Protein AF-A0A531LLI8-F1 (afdb_monomer_lite)

Structure (mmCIF, N/CA/C/O backbone):
data_AF-A0A531LLI8-F1
#
_entry.id   AF-A0A531LLI8-F1
#
loop_
_atom_site.group_PDB
_atom_site.id
_atom_site.type_symbol
_atom_site.label_atom_id
_atom_site.label_alt_id
_atom_site.label_comp_id
_atom_site.label_asym_id
_atom_site.label_entity_id
_atom_site.label_seq_id
_atom_site.pdbx_PDB_ins_code
_atom_site.Cartn_x
_atom_site.Cartn_y
_atom_site.Cartn_z
_atom_site.occupancy
_atom_site.B_iso_or_equiv
_atom_site.auth_seq_id
_atom_site.auth_comp_id
_atom_site.auth_asym_id
_atom_site.auth_atom_id
_atom_site.pdbx_PDB_model_num
ATOM 1 N N . GLU A 1 1 ? -24.698 -5.494 37.84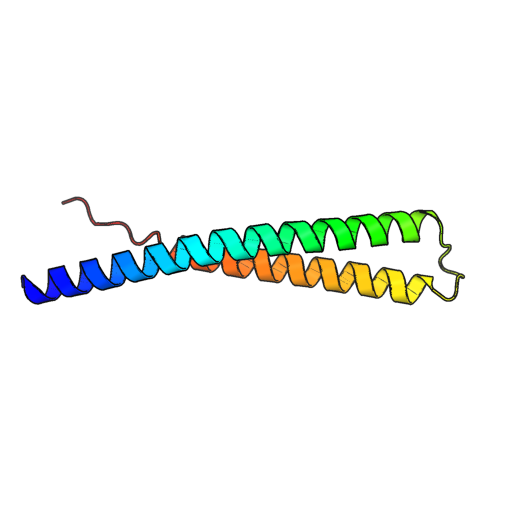4 1.00 69.38 1 GLU A N 1
ATOM 2 C CA . GLU A 1 1 ? -25.012 -5.427 36.398 1.00 69.38 1 GLU A CA 1
ATOM 3 C C . GLU A 1 1 ? -24.605 -4.113 35.739 1.00 69.38 1 GLU A C 1
ATOM 5 O O . GLU A 1 1 ? -23.878 -4.173 34.759 1.00 69.38 1 GLU A O 1
ATOM 10 N N . GLN A 1 2 ? -24.956 -2.942 36.285 1.00 80.25 2 GLN A N 1
ATOM 11 C CA . GLN A 1 2 ? -24.659 -1.643 35.652 1.00 80.25 2 GLN A CA 1
ATOM 12 C C . GLN A 1 2 ? -23.172 -1.402 35.319 1.00 80.25 2 GLN A C 1
ATOM 14 O O . GLN A 1 2 ? -22.847 -1.112 34.174 1.00 80.25 2 GLN A O 1
ATOM 19 N N . LYS A 1 3 ? -22.248 -1.666 36.255 1.00 80.12 3 LYS A N 1
ATOM 20 C CA . LYS A 1 3 ? -20.794 -1.586 35.991 1.00 80.12 3 LYS A CA 1
ATOM 21 C C . LYS A 1 3 ? -20.299 -2.530 34.884 1.00 80.12 3 LYS A C 1
ATOM 23 O O . LYS A 1 3 ? -19.305 -2.237 34.229 1.00 80.12 3 LYS A O 1
ATOM 28 N N . ALA A 1 4 ? -20.949 -3.681 34.694 1.00 79.50 4 ALA A N 1
ATOM 29 C CA . ALA A 1 4 ? -20.561 -4.639 33.658 1.00 79.50 4 ALA A CA 1
ATOM 30 C C . ALA A 1 4 ? -21.027 -4.169 32.272 1.00 79.50 4 ALA A C 1
ATOM 32 O O . ALA A 1 4 ? -20.267 -4.274 31.312 1.00 79.50 4 ALA A O 1
ATOM 33 N N . LEU A 1 5 ? -22.232 -3.595 32.192 1.00 81.25 5 LEU A N 1
ATOM 34 C CA . LEU A 1 5 ? -22.758 -2.957 30.983 1.00 81.25 5 LEU A CA 1
ATOM 35 C C . LEU A 1 5 ? -21.917 -1.738 30.581 1.00 81.25 5 LEU A C 1
ATOM 37 O O . LEU A 1 5 ? -21.500 -1.643 29.432 1.00 81.25 5 LEU A O 1
ATOM 41 N N . GLU A 1 6 ? -21.567 -0.869 31.532 1.00 83.88 6 GLU A N 1
ATOM 42 C CA . GLU A 1 6 ? -20.664 0.269 31.299 1.00 83.88 6 GLU A CA 1
ATOM 43 C C . GLU A 1 6 ? -19.290 -0.187 30.779 1.00 83.88 6 GLU A C 1
ATOM 45 O O . GLU A 1 6 ? -18.760 0.380 29.822 1.00 83.88 6 GLU A O 1
ATOM 50 N N . GLY A 1 7 ? -18.732 -1.259 31.354 1.00 84.44 7 GLY A N 1
ATOM 51 C CA . GLY A 1 7 ? -17.481 -1.857 30.883 1.00 84.44 7 GLY A CA 1
ATOM 52 C C . GLY A 1 7 ? -17.576 -2.422 29.461 1.00 84.44 7 GLY A C 1
ATOM 53 O O . GLY A 1 7 ? -16.653 -2.242 28.664 1.00 84.44 7 GLY A O 1
ATOM 54 N N . GLN A 1 8 ? -18.693 -3.069 29.110 1.00 79.00 8 GLN A N 1
ATOM 55 C CA . GLN A 1 8 ? -18.936 -3.566 27.751 1.00 79.00 8 GLN A CA 1
ATOM 56 C C . GLN A 1 8 ? -19.096 -2.423 26.743 1.00 79.00 8 GLN A C 1
ATOM 58 O O . GLN A 1 8 ? -18.501 -2.483 25.664 1.00 79.00 8 GLN A O 1
ATOM 63 N N . MET A 1 9 ? -19.819 -1.360 27.104 1.00 80.38 9 MET A N 1
ATOM 64 C CA . MET A 1 9 ? -19.967 -0.165 26.269 1.00 80.38 9 MET A CA 1
ATOM 65 C C . MET A 1 9 ? -18.623 0.526 26.021 1.00 80.38 9 MET A C 1
ATOM 67 O O . MET A 1 9 ? -18.291 0.828 24.873 1.00 80.38 9 MET A O 1
ATOM 71 N N . ALA A 1 10 ? -17.809 0.715 27.064 1.00 84.88 10 ALA A N 1
ATOM 72 C CA . ALA A 1 10 ? -16.479 1.313 26.937 1.00 84.88 10 ALA A CA 1
ATOM 73 C C . ALA A 1 10 ? -15.554 0.475 26.035 1.00 84.88 10 ALA A C 1
ATOM 75 O O . ALA A 1 10 ? -14.840 1.012 25.183 1.00 84.88 10 ALA A O 1
ATOM 76 N N . GLN A 1 11 ? -15.597 -0.854 26.171 1.00 81.56 11 GLN A N 1
ATOM 77 C CA . GLN A 1 11 ? -14.829 -1.761 25.319 1.00 81.56 11 GLN A CA 1
ATOM 78 C C . GLN A 1 11 ? -15.302 -1.723 23.856 1.00 81.56 11 GLN A C 1
ATOM 80 O O . GLN A 1 11 ? -14.469 -1.759 22.947 1.00 81.56 11 GLN A O 1
ATOM 85 N N . SER A 1 12 ? -16.613 -1.620 23.621 1.00 81.06 12 SER A N 1
ATOM 86 C CA . SER A 1 12 ? -17.197 -1.492 22.280 1.00 81.06 12 SER A CA 1
ATOM 87 C C . SER A 1 12 ? -16.766 -0.188 21.596 1.00 81.06 12 SER A C 1
ATOM 89 O O . SER A 1 12 ? -16.240 -0.220 20.483 1.00 81.06 12 SER A O 1
ATOM 91 N N . GLN A 1 13 ? -16.854 0.950 22.297 1.00 82.69 13 GLN A N 1
ATOM 92 C CA . GLN A 1 13 ? -16.400 2.251 21.785 1.00 82.69 13 GLN A CA 1
ATOM 93 C C . GLN A 1 13 ? -14.908 2.250 21.439 1.00 82.69 13 GLN A C 1
ATOM 95 O O . GLN A 1 13 ? -14.507 2.734 20.378 1.00 82.69 13 GLN A O 1
ATOM 100 N N . LYS A 1 14 ? -14.077 1.650 22.299 1.00 83.06 14 LYS A N 1
ATOM 101 C CA . LYS A 1 14 ? -12.645 1.489 22.025 1.00 83.06 14 LYS A CA 1
ATOM 102 C C . LYS A 1 14 ? -12.409 0.678 20.750 1.00 83.06 14 LYS A C 1
ATOM 104 O O . LYS A 1 14 ? -11.571 1.054 19.933 1.00 83.06 14 LYS A O 1
ATOM 109 N N . MET A 1 15 ? -13.152 -0.411 20.558 1.00 82.69 15 MET A N 1
ATOM 110 C CA . MET A 1 15 ? -13.029 -1.251 19.367 1.00 82.69 15 MET A CA 1
ATOM 111 C C . MET A 1 15 ? -13.491 -0.532 18.093 1.00 82.69 15 MET A C 1
ATOM 113 O O . MET A 1 15 ? -12.855 -0.661 17.048 1.00 82.69 15 MET A O 1
ATOM 117 N N . GLN A 1 16 ? -14.546 0.278 18.178 1.00 82.19 16 GLN A N 1
ATOM 118 C CA . GLN A 1 16 ? -15.005 1.113 17.070 1.00 82.19 16 GLN A CA 1
ATOM 119 C C . GLN A 1 16 ? -13.952 2.147 16.653 1.00 82.19 16 GLN A C 1
ATOM 121 O O . GLN A 1 16 ? -13.683 2.292 15.460 1.00 82.19 16 GLN A O 1
ATOM 126 N N . ALA A 1 17 ? -13.310 2.815 17.616 1.00 84.38 17 ALA A N 1
ATOM 127 C CA . ALA A 1 17 ? -12.238 3.770 17.338 1.00 84.38 17 ALA A CA 1
ATOM 128 C C . ALA A 1 17 ? -11.024 3.098 16.671 1.00 84.38 17 ALA A C 1
ATOM 130 O O . ALA A 1 17 ? -10.506 3.599 15.672 1.00 84.3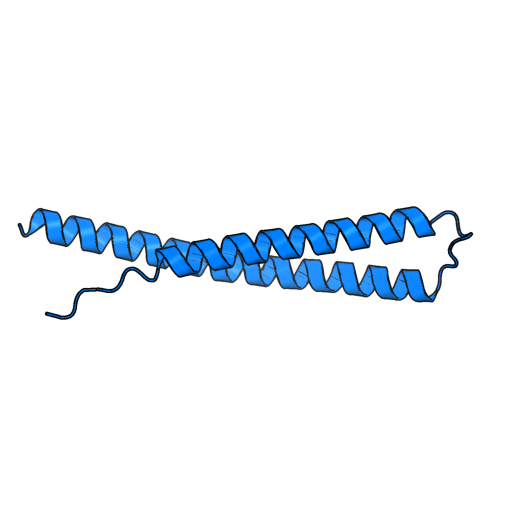8 17 ALA A O 1
ATOM 131 N N . VAL A 1 18 ? -10.611 1.921 17.162 1.00 83.94 18 VAL A N 1
ATOM 132 C CA . VAL A 1 18 ? -9.560 1.104 16.523 1.00 83.94 18 VAL A CA 1
ATOM 133 C C . VAL A 1 18 ? -9.962 0.725 15.096 1.00 83.94 18 VAL A C 1
ATOM 135 O O . VAL A 1 18 ? -9.140 0.809 14.183 1.00 83.94 18 VAL A O 1
ATOM 138 N N . GLY A 1 19 ? -11.230 0.367 14.887 1.00 84.50 19 GLY A N 1
ATOM 139 C CA . GLY A 1 19 ? -11.755 0.003 13.579 1.00 84.50 19 GLY A CA 1
ATOM 140 C C . GLY A 1 19 ? -11.688 1.141 12.560 1.00 84.50 19 GLY A C 1
ATOM 141 O O . GLY A 1 19 ? -11.222 0.944 11.434 1.00 84.50 19 GLY A O 1
ATOM 142 N N . GLN A 1 20 ? -12.093 2.345 12.973 1.00 84.81 20 GLN A N 1
ATOM 143 C CA . GLN A 1 20 ? -12.033 3.554 12.148 1.00 84.81 20 GLN A CA 1
ATOM 144 C C . GLN A 1 20 ? -10.592 3.950 11.806 1.00 84.81 20 GLN A C 1
ATOM 146 O O . GLN A 1 20 ? -10.295 4.198 10.637 1.00 84.81 20 GLN A O 1
ATOM 151 N N . LEU A 1 21 ? -9.685 3.942 12.790 1.00 85.38 21 LEU A N 1
ATOM 152 C CA . LEU A 1 21 ? -8.266 4.239 12.568 1.00 85.38 21 LEU A CA 1
ATOM 153 C C . LEU A 1 21 ? -7.622 3.235 11.606 1.00 85.38 21 LEU A C 1
ATOM 155 O O . LEU A 1 21 ? -6.960 3.632 10.649 1.00 85.38 21 LEU A O 1
ATOM 159 N N . ALA A 1 22 ? -7.867 1.936 11.804 1.00 86.25 22 ALA A N 1
ATOM 160 C CA . ALA A 1 22 ? -7.398 0.897 10.891 1.00 86.25 22 ALA A CA 1
ATOM 161 C C . ALA A 1 22 ? -7.972 1.073 9.474 1.00 86.25 22 ALA A C 1
ATOM 163 O O . ALA A 1 22 ? -7.276 0.809 8.496 1.00 86.25 22 ALA A O 1
ATOM 164 N N . GLY A 1 23 ? -9.216 1.550 9.363 1.00 88.81 23 GLY A N 1
ATOM 165 C CA . GLY A 1 23 ? -9.865 1.918 8.106 1.00 88.81 23 GLY A CA 1
ATOM 166 C C . GLY A 1 23 ? -9.100 2.982 7.322 1.00 88.81 23 GLY A C 1
ATOM 167 O O . GLY A 1 23 ? -8.767 2.759 6.157 1.00 88.81 23 GLY A O 1
ATOM 168 N N . GLY A 1 24 ? -8.801 4.108 7.976 1.00 89.62 24 GLY A N 1
ATOM 169 C CA . GLY A 1 24 ? -8.064 5.223 7.375 1.00 89.62 24 GLY A CA 1
ATOM 170 C C . GLY A 1 24 ? -6.642 4.833 6.975 1.00 89.62 24 GLY A C 1
ATOM 171 O O . GLY A 1 24 ? -6.266 4.983 5.816 1.00 89.62 24 GLY A O 1
ATOM 172 N N . ILE A 1 25 ? -5.894 4.210 7.892 1.00 90.25 25 ILE A N 1
ATOM 173 C CA . ILE A 1 25 ? -4.517 3.766 7.624 1.00 90.25 25 ILE A CA 1
ATOM 174 C C . ILE A 1 25 ? -4.487 2.812 6.428 1.00 90.25 25 ILE A C 1
ATOM 176 O O . ILE A 1 25 ? -3.688 2.967 5.509 1.00 90.25 25 ILE A O 1
ATOM 180 N N . ALA A 1 26 ? -5.373 1.820 6.403 1.00 91.50 26 ALA A N 1
ATOM 181 C CA . ALA A 1 26 ? -5.376 0.843 5.329 1.00 91.50 26 ALA A CA 1
ATOM 182 C C . ALA A 1 26 ? -5.801 1.425 3.974 1.00 91.50 26 ALA A C 1
ATOM 184 O O . ALA A 1 26 ? -5.344 0.942 2.936 1.00 91.50 26 ALA A O 1
ATOM 185 N N . HIS A 1 27 ? -6.663 2.442 3.956 1.00 90.81 27 HIS A N 1
ATOM 186 C CA . HIS A 1 27 ? -6.957 3.192 2.738 1.00 90.81 27 HIS A CA 1
ATOM 187 C C . HIS A 1 27 ? -5.692 3.873 2.198 1.00 90.81 27 HIS A C 1
ATOM 189 O O . HIS A 1 27 ? -5.335 3.662 1.039 1.00 90.81 27 HIS A O 1
ATOM 195 N N . ASP A 1 28 ? -4.957 4.588 3.047 1.00 94.31 28 ASP A N 1
ATOM 196 C CA . ASP A 1 28 ? -3.747 5.307 2.634 1.00 94.31 28 ASP A CA 1
ATOM 197 C C . ASP A 1 28 ? -2.643 4.353 2.159 1.00 94.31 28 ASP A C 1
ATOM 199 O O . ASP A 1 28 ? -2.004 4.587 1.130 1.00 94.31 28 ASP A O 1
ATOM 203 N N . PHE A 1 29 ? -2.482 3.209 2.831 1.00 95.44 29 PHE A N 1
ATOM 204 C CA . PHE A 1 29 ? -1.594 2.143 2.367 1.00 95.44 29 PHE A CA 1
ATOM 205 C C . PHE A 1 29 ? -2.000 1.607 0.991 1.00 95.44 29 PHE A C 1
ATOM 207 O O . PHE A 1 29 ? -1.139 1.421 0.132 1.00 95.44 29 PHE A O 1
ATOM 214 N N . ASN A 1 30 ? -3.294 1.365 0.755 1.00 94.25 30 ASN A N 1
ATOM 215 C CA . ASN A 1 30 ? -3.760 0.920 -0.559 1.00 94.25 30 ASN A CA 1
ATOM 216 C C . ASN A 1 30 ? -3.488 1.968 -1.643 1.00 94.25 30 ASN A C 1
ATOM 218 O O . ASN A 1 30 ? -3.131 1.579 -2.753 1.00 94.25 30 ASN A O 1
ATOM 222 N N . ASN A 1 31 ? -3.584 3.265 -1.339 1.00 95.62 31 ASN A N 1
ATOM 223 C CA . ASN A 1 31 ? -3.275 4.323 -2.304 1.00 95.62 31 ASN A CA 1
ATOM 224 C C . ASN A 1 31 ? -1.808 4.276 -2.744 1.00 95.62 31 ASN A C 1
ATOM 226 O O . ASN A 1 31 ? -1.519 4.252 -3.942 1.00 95.62 31 ASN A O 1
ATOM 230 N N . VAL A 1 32 ? -0.883 4.176 -1.788 1.00 97.56 32 VAL A N 1
ATOM 231 C CA . VAL A 1 32 ? 0.555 4.074 -2.084 1.00 97.56 32 VAL A CA 1
ATOM 232 C C . VAL A 1 32 ? 0.872 2.779 -2.834 1.00 97.56 32 VAL A C 1
ATOM 234 O O . VAL A 1 32 ? 1.574 2.801 -3.844 1.00 97.56 32 VAL A O 1
ATOM 237 N N . LEU A 1 33 ? 0.319 1.646 -2.394 1.00 97.88 33 LEU A N 1
ATOM 238 C CA . LEU A 1 33 ? 0.536 0.355 -3.052 1.00 97.88 33 LEU A CA 1
ATOM 239 C C . LEU A 1 33 ? -0.017 0.337 -4.478 1.00 97.88 33 LEU A C 1
ATOM 241 O O . LEU A 1 33 ? 0.626 -0.215 -5.367 1.00 97.88 33 LEU A O 1
ATOM 245 N N . THR A 1 34 ? -1.161 0.977 -4.716 1.00 97.44 34 THR A N 1
ATOM 246 C CA . THR A 1 34 ? -1.740 1.112 -6.059 1.00 97.44 34 THR A CA 1
ATOM 247 C C . THR A 1 34 ? -0.805 1.902 -6.971 1.00 97.44 34 THR A C 1
ATOM 249 O O . THR A 1 34 ? -0.535 1.459 -8.085 1.00 97.44 34 THR A O 1
ATOM 252 N N . ALA A 1 35 ? -0.236 3.014 -6.493 1.00 98.44 35 ALA A N 1
ATOM 253 C CA . ALA A 1 35 ? 0.747 3.786 -7.253 1.00 98.44 35 ALA A CA 1
ATOM 254 C C . ALA A 1 35 ? 2.011 2.969 -7.582 1.00 98.44 35 ALA A C 1
ATOM 256 O O . ALA A 1 35 ? 2.471 2.988 -8.723 1.00 98.44 35 ALA A O 1
ATOM 257 N N . ILE A 1 36 ? 2.535 2.200 -6.620 1.00 98.56 36 ILE A N 1
ATOM 258 C CA . ILE A 1 36 ? 3.703 1.323 -6.825 1.00 98.56 36 ILE A CA 1
ATOM 259 C C . ILE A 1 36 ? 3.405 0.236 -7.865 1.00 98.56 36 ILE A C 1
ATOM 261 O O . ILE A 1 36 ? 4.234 -0.024 -8.740 1.00 98.56 36 ILE A O 1
ATOM 265 N N . ILE A 1 37 ? 2.230 -0.395 -7.789 1.00 98.50 37 ILE A N 1
ATOM 266 C CA . ILE A 1 37 ? 1.812 -1.429 -8.743 1.00 98.50 37 ILE A CA 1
ATOM 267 C C . ILE A 1 37 ? 1.689 -0.827 -10.145 1.00 98.50 37 ILE A C 1
ATOM 269 O O . ILE A 1 37 ? 2.290 -1.366 -11.069 1.00 98.50 37 ILE A O 1
ATOM 273 N N . MET A 1 38 ? 1.01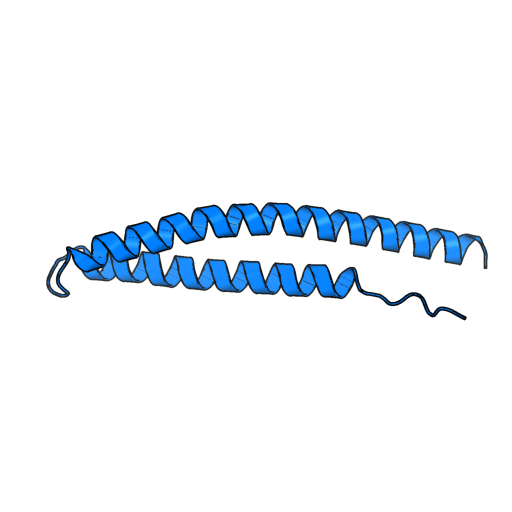3 0.318 -10.294 1.00 98.25 38 MET A N 1
ATOM 274 C CA . MET A 1 38 ? 0.870 0.997 -11.589 1.00 98.25 38 MET A CA 1
ATOM 275 C C . MET A 1 38 ? 2.221 1.403 -12.188 1.00 98.25 38 MET A C 1
ATOM 277 O O . MET A 1 38 ? 2.452 1.199 -13.377 1.00 98.25 38 MET A O 1
ATOM 281 N N . ALA A 1 39 ? 3.132 1.943 -11.375 1.00 98.31 39 ALA A N 1
ATOM 282 C CA . ALA A 1 39 ? 4.477 2.285 -11.828 1.00 98.31 39 ALA A CA 1
ATOM 283 C C . ALA A 1 39 ? 5.253 1.038 -12.279 1.00 98.31 39 ALA A C 1
ATOM 285 O O . ALA A 1 39 ? 5.903 1.058 -13.322 1.00 98.31 39 ALA A O 1
ATOM 286 N N . SER A 1 40 ? 5.142 -0.064 -11.533 1.00 98.31 40 SER A N 1
ATOM 287 C CA . SER A 1 40 ? 5.772 -1.336 -11.901 1.00 98.31 40 SER A CA 1
ATOM 288 C C . SER A 1 40 ? 5.182 -1.901 -13.196 1.00 98.31 40 SER A C 1
ATOM 290 O O . SER A 1 40 ? 5.928 -2.365 -14.051 1.00 98.31 40 SER A O 1
ATOM 292 N N . ASP A 1 41 ? 3.862 -1.818 -13.379 1.00 97.94 41 ASP A N 1
ATOM 293 C CA . ASP A 1 41 ? 3.186 -2.237 -14.610 1.00 97.94 41 ASP A CA 1
ATOM 294 C C . ASP A 1 41 ? 3.654 -1.424 -15.821 1.00 97.94 41 ASP A C 1
ATOM 296 O O . ASP A 1 41 ? 4.005 -2.008 -16.844 1.00 97.94 41 ASP A O 1
ATOM 300 N N . LEU A 1 42 ? 3.755 -0.098 -15.691 1.00 97.94 42 LEU A N 1
ATOM 301 C CA . LEU A 1 42 ? 4.268 0.777 -16.751 1.00 97.94 42 LEU A CA 1
ATOM 302 C C . LEU A 1 42 ? 5.742 0.496 -17.085 1.00 97.94 42 LEU A C 1
ATOM 304 O O . LEU A 1 42 ? 6.166 0.578 -18.239 1.00 97.94 42 LEU A O 1
ATOM 308 N N . LEU A 1 43 ? 6.556 0.159 -16.085 1.00 97.88 43 LEU A N 1
ATOM 309 C CA . LEU A 1 43 ? 7.935 -0.250 -16.333 1.00 97.88 43 LEU A CA 1
ATOM 310 C C . LEU A 1 43 ? 7.979 -1.581 -17.092 1.00 97.88 43 LEU A C 1
ATOM 312 O O . LEU A 1 43 ? 8.727 -1.689 -18.063 1.00 97.88 43 LEU A O 1
ATOM 316 N N . LEU A 1 44 ? 7.140 -2.553 -16.724 1.00 97.25 44 LEU A N 1
ATOM 317 C CA . LEU A 1 44 ? 7.054 -3.852 -17.403 1.00 97.25 44 LEU A CA 1
ATOM 318 C C . LEU A 1 44 ? 6.516 -3.755 -18.836 1.00 97.25 44 LEU A C 1
ATOM 320 O O . LEU A 1 44 ? 6.860 -4.605 -19.650 1.00 97.25 44 LEU A O 1
ATOM 324 N N . THR A 1 45 ? 5.726 -2.733 -19.189 1.00 96.31 45 THR A N 1
ATOM 325 C CA . THR A 1 45 ? 5.333 -2.522 -20.596 1.00 96.31 45 THR A CA 1
ATOM 326 C C . THR A 1 45 ? 6.502 -2.088 -21.480 1.00 96.31 45 THR A C 1
ATOM 328 O O . THR A 1 45 ? 6.463 -2.308 -22.687 1.00 96.31 45 THR A O 1
ATOM 331 N N . ASN A 1 46 ? 7.538 -1.484 -20.890 1.00 94.12 46 ASN A N 1
ATOM 332 C CA . ASN A 1 46 ? 8.693 -0.945 -21.612 1.00 94.12 46 ASN A CA 1
ATOM 333 C C . ASN A 1 46 ? 9.954 -1.818 -21.504 1.00 94.12 46 ASN A C 1
ATOM 335 O O . ASN A 1 46 ? 10.903 -1.582 -22.247 1.00 94.12 46 ASN A O 1
ATOM 339 N N . HIS A 1 47 ? 9.967 -2.811 -20.609 1.00 95.56 47 HIS A N 1
ATOM 340 C CA . HIS A 1 47 ? 11.097 -3.717 -20.405 1.00 95.56 47 HIS A CA 1
ATOM 341 C C . HIS A 1 47 ? 10.771 -5.129 -20.890 1.00 95.56 47 HIS A C 1
ATOM 343 O O . HIS A 1 47 ? 9.735 -5.707 -20.558 1.00 95.56 47 HIS A O 1
ATOM 349 N N . ARG A 1 48 ? 11.684 -5.713 -21.660 1.00 94.75 48 ARG A N 1
ATOM 350 C CA . ARG A 1 48 ? 11.611 -7.104 -22.108 1.00 94.75 48 ARG A CA 1
ATOM 351 C C . ARG A 1 48 ? 12.091 -8.039 -20.996 1.00 94.75 48 ARG A C 1
ATOM 353 O O . ARG A 1 48 ? 12.940 -7.645 -20.203 1.00 94.75 48 ARG A O 1
ATOM 360 N N . PRO A 1 49 ? 1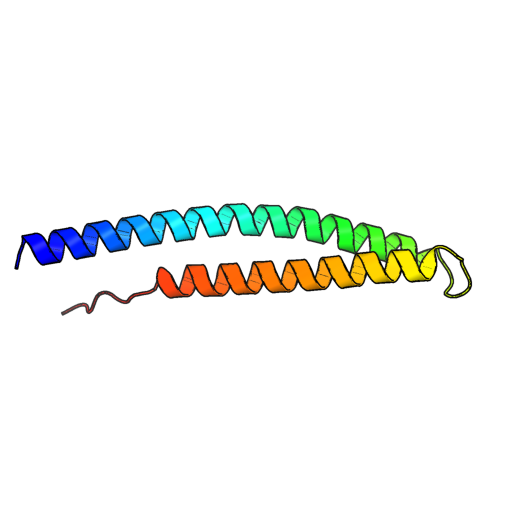1.672 -9.316 -20.990 1.00 94.19 49 PRO A N 1
ATOM 361 C CA . PRO A 1 49 ? 12.187 -10.307 -20.039 1.00 94.19 49 PRO A CA 1
ATOM 362 C C . PRO A 1 49 ? 13.713 -10.499 -20.059 1.00 94.19 49 PRO A C 1
ATOM 364 O O . PRO A 1 49 ? 14.277 -10.999 -19.094 1.00 94.19 49 PRO A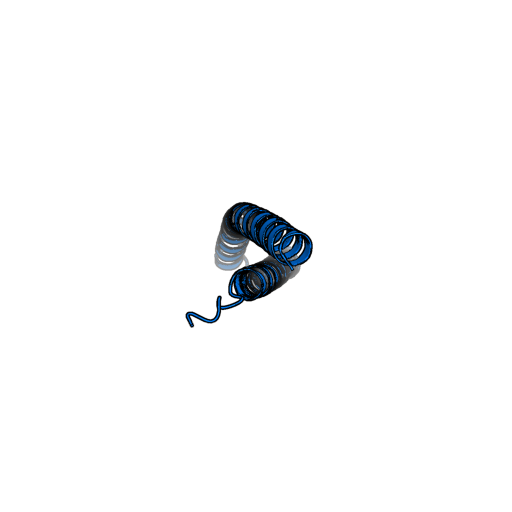 O 1
ATOM 367 N N . SER A 1 50 ? 14.376 -10.129 -21.159 1.00 95.94 50 SER A N 1
ATOM 368 C CA . SER A 1 50 ? 15.835 -10.149 -21.301 1.00 95.94 50 SER A CA 1
ATOM 369 C C . SER A 1 50 ? 16.543 -8.979 -20.617 1.00 95.94 50 SER A C 1
ATOM 371 O O . SER A 1 50 ? 17.766 -9.005 -20.499 1.00 95.94 50 SER A O 1
ATOM 373 N N . ASP A 1 51 ? 15.811 -7.934 -20.229 1.00 97.19 51 ASP A N 1
ATOM 374 C CA . ASP A 1 51 ? 16.411 -6.729 -19.674 1.00 97.19 51 ASP A CA 1
ATOM 375 C C . ASP A 1 51 ? 16.871 -6.989 -18.233 1.00 97.19 51 ASP A C 1
ATOM 377 O O . ASP A 1 51 ? 16.113 -7.570 -17.449 1.00 97.19 51 ASP A O 1
ATOM 381 N N . PRO A 1 52 ? 18.073 -6.528 -17.834 1.00 96.88 52 PRO A N 1
ATOM 382 C CA . PRO A 1 52 ? 18.613 -6.799 -16.500 1.00 96.88 52 PRO A CA 1
ATOM 383 C C . PRO A 1 52 ? 17.711 -6.344 -15.345 1.00 96.88 52 PRO A C 1
ATOM 385 O O . PRO A 1 52 ? 17.726 -6.959 -14.285 1.00 96.88 52 PRO A O 1
ATOM 388 N N . SER A 1 53 ? 16.914 -5.290 -15.544 1.00 96.75 53 SER A N 1
ATOM 389 C CA . SER A 1 53 ? 15.994 -4.740 -14.541 1.00 96.75 53 SER A CA 1
ATOM 390 C C . SER A 1 53 ? 14.647 -5.467 -14.465 1.00 96.75 53 SER A C 1
ATOM 392 O O . SER A 1 53 ? 13.915 -5.288 -13.491 1.00 96.75 53 SER A O 1
ATOM 394 N N . PHE A 1 54 ? 14.286 -6.287 -15.459 1.00 98.00 54 PHE A N 1
ATOM 395 C CA . PHE A 1 54 ? 12.971 -6.933 -15.522 1.00 98.00 54 PHE A CA 1
ATOM 396 C C . PHE A 1 54 ? 12.662 -7.811 -14.293 1.00 98.00 54 PHE A C 1
ATOM 398 O O . PHE A 1 54 ? 11.568 -7.668 -13.734 1.00 98.00 54 PHE A O 1
ATOM 405 N N . PRO A 1 55 ? 13.582 -8.678 -13.811 1.00 97.94 55 PRO A N 1
ATOM 406 C CA . PRO A 1 55 ? 13.331 -9.496 -12.624 1.00 97.94 55 PRO A CA 1
ATOM 407 C C . PRO A 1 55 ? 13.069 -8.658 -11.368 1.00 97.94 55 PRO A C 1
ATOM 409 O O . PRO A 1 55 ? 12.187 -8.992 -10.575 1.00 97.94 55 PRO A O 1
ATOM 412 N N . ASP A 1 56 ? 13.782 -7.542 -11.212 1.00 98.25 56 ASP A N 1
ATOM 413 C CA . ASP A 1 56 ? 13.626 -6.649 -10.065 1.00 98.25 56 ASP A CA 1
ATOM 414 C C . ASP A 1 56 ? 12.279 -5.924 -10.097 1.00 98.25 56 ASP A C 1
ATOM 416 O O . ASP A 1 56 ? 11.569 -5.889 -9.089 1.00 98.25 56 ASP A O 1
ATOM 420 N N . ILE A 1 57 ? 11.865 -5.419 -11.265 1.00 98.25 57 ILE A N 1
ATOM 421 C CA . ILE A 1 57 ? 10.550 -4.782 -11.435 1.00 98.25 57 ILE A CA 1
ATOM 422 C C . ILE A 1 57 ? 9.428 -5.788 -11.131 1.00 98.25 57 ILE A C 1
ATOM 424 O O . ILE A 1 57 ? 8.461 -5.464 -10.432 1.00 98.25 57 ILE A O 1
ATOM 428 N N . MET A 1 58 ? 9.564 -7.033 -11.598 1.00 98.12 58 MET A N 1
ATOM 429 C CA . MET A 1 58 ? 8.596 -8.092 -11.313 1.00 98.12 58 MET A CA 1
ATOM 430 C C . MET A 1 58 ? 8.526 -8.407 -9.811 1.00 98.12 58 MET A C 1
ATOM 432 O O . MET A 1 58 ? 7.430 -8.535 -9.259 1.00 98.12 58 MET A O 1
ATOM 436 N N . ASN A 1 59 ? 9.672 -8.470 -9.129 1.00 98.31 59 ASN A N 1
ATOM 437 C CA . ASN A 1 59 ? 9.738 -8.663 -7.681 1.00 98.31 59 ASN A CA 1
ATOM 438 C C . ASN A 1 59 ? 9.065 -7.516 -6.917 1.00 98.31 59 ASN A C 1
ATOM 440 O O . ASN A 1 59 ? 8.299 -7.775 -5.984 1.00 98.31 59 ASN A O 1
ATOM 444 N N . ILE A 1 60 ? 9.288 -6.260 -7.311 1.00 98.44 60 ILE A N 1
ATOM 445 C CA . ILE A 1 60 ? 8.625 -5.094 -6.704 1.00 98.44 60 ILE A CA 1
ATOM 446 C C . ILE A 1 60 ? 7.105 -5.227 -6.842 1.00 98.44 60 ILE A C 1
ATOM 448 O O . ILE A 1 60 ? 6.385 -5.152 -5.841 1.00 98.44 60 ILE A O 1
ATOM 452 N N . LYS A 1 61 ? 6.611 -5.520 -8.053 1.00 98.31 61 LYS A N 1
ATOM 453 C CA . LYS A 1 61 ? 5.178 -5.725 -8.311 1.00 98.31 61 LYS A CA 1
ATOM 454 C C . LYS A 1 61 ? 4.592 -6.844 -7.450 1.00 98.31 61 LYS A C 1
ATOM 456 O O . LYS A 1 61 ? 3.511 -6.684 -6.877 1.00 98.31 61 LYS A O 1
ATOM 461 N N . GLN A 1 62 ? 5.268 -7.987 -7.353 1.00 98.38 62 GLN A N 1
ATOM 462 C CA . GLN A 1 62 ? 4.796 -9.124 -6.559 1.00 98.38 62 GLN A CA 1
ATOM 463 C C . GLN A 1 62 ? 4.728 -8.788 -5.063 1.00 98.38 62 GLN A C 1
ATOM 465 O O . GLN A 1 62 ? 3.721 -9.078 -4.410 1.00 98.38 62 GLN A O 1
ATOM 470 N N . ASN A 1 63 ? 5.752 -8.120 -4.527 1.00 98.50 63 ASN A N 1
ATOM 471 C CA . ASN A 1 63 ? 5.774 -7.695 -3.128 1.00 98.50 63 ASN A CA 1
ATOM 472 C C . ASN A 1 63 ? 4.683 -6.659 -2.825 1.00 98.50 63 ASN A C 1
ATOM 474 O O . ASN A 1 63 ? 3.980 -6.794 -1.821 1.00 98.50 63 ASN A O 1
ATOM 478 N N . ALA A 1 64 ? 4.467 -5.685 -3.714 1.00 98.25 64 ALA A N 1
ATOM 479 C CA . ALA A 1 64 ? 3.398 -4.699 -3.566 1.00 98.25 64 ALA A CA 1
ATOM 480 C C . ALA A 1 64 ? 2.004 -5.355 -3.568 1.00 98.25 64 ALA A C 1
ATOM 482 O O . ALA A 1 64 ? 1.165 -5.050 -2.718 1.00 98.25 64 ALA A O 1
ATOM 483 N N . ASN A 1 65 ? 1.770 -6.333 -4.450 1.00 97.81 65 ASN A N 1
ATOM 484 C CA . ASN A 1 65 ? 0.521 -7.102 -4.469 1.00 97.81 65 ASN A CA 1
ATOM 485 C C . ASN A 1 65 ? 0.303 -7.912 -3.183 1.00 97.81 65 ASN A C 1
ATOM 487 O O . ASN A 1 65 ? -0.808 -7.939 -2.640 1.00 97.81 65 ASN A O 1
ATOM 491 N N . ARG A 1 66 ? 1.362 -8.543 -2.661 1.00 98.00 66 ARG A N 1
ATOM 492 C CA . ARG A 1 66 ? 1.312 -9.263 -1.383 1.00 98.00 66 ARG A CA 1
ATOM 493 C C . ARG A 1 66 ? 0.981 -8.319 -0.228 1.00 98.00 66 ARG A C 1
ATOM 495 O O . ARG A 1 66 ? 0.101 -8.636 0.571 1.00 98.00 66 ARG A O 1
ATOM 502 N N . ALA A 1 67 ? 1.624 -7.155 -0.165 1.00 97.38 67 ALA A N 1
ATOM 503 C CA . ALA A 1 67 ? 1.338 -6.136 0.842 1.00 97.38 67 ALA A CA 1
ATOM 504 C C . ALA A 1 67 ? -0.121 -5.658 0.765 1.00 97.38 67 ALA A C 1
ATOM 506 O O . ALA A 1 67 ? -0.808 -5.621 1.786 1.00 97.38 67 ALA A O 1
ATOM 507 N N . ALA A 1 68 ? -0.643 -5.406 -0.439 1.00 95.44 68 ALA A N 1
ATOM 508 C CA . ALA A 1 68 ? -2.036 -4.999 -0.628 1.00 95.44 68 ALA A CA 1
ATOM 509 C C . ALA A 1 68 ? -3.017 -6.076 -0.133 1.00 95.44 68 ALA A C 1
ATOM 511 O O . ALA A 1 68 ? -4.040 -5.769 0.481 1.00 95.44 68 ALA A O 1
ATOM 512 N N . SER A 1 69 ? -2.689 -7.355 -0.339 1.00 94.12 69 SER A N 1
ATOM 513 C CA . SER A 1 69 ? -3.472 -8.466 0.210 1.00 94.12 69 SER A CA 1
ATOM 514 C C . SER A 1 69 ? -3.473 -8.485 1.742 1.00 94.12 69 SER A C 1
ATOM 516 O O . SER A 1 69 ? -4.529 -8.681 2.343 1.00 94.12 69 SER A O 1
ATOM 518 N N . LEU A 1 70 ? -2.324 -8.258 2.384 1.00 94.56 70 LEU A N 1
ATOM 519 C CA . LEU A 1 70 ? -2.220 -8.218 3.848 1.00 94.56 70 LEU A CA 1
ATOM 520 C C . LEU A 1 70 ? -3.029 -7.058 4.445 1.00 94.56 70 LEU A C 1
ATOM 522 O O . LEU A 1 70 ? -3.764 -7.251 5.413 1.00 94.56 70 LEU A O 1
ATOM 526 N N . VAL A 1 71 ? -2.975 -5.878 3.823 1.00 91.88 71 VAL A N 1
ATOM 527 C CA . VAL A 1 71 ? -3.767 -4.707 4.235 1.00 91.88 71 VAL A CA 1
ATOM 528 C C . VAL A 1 71 ? -5.270 -4.994 4.134 1.00 91.88 71 VAL A C 1
ATOM 530 O O . VAL A 1 71 ? -6.027 -4.682 5.055 1.00 91.88 71 VAL A O 1
ATOM 533 N N . ARG A 1 72 ? -5.721 -5.657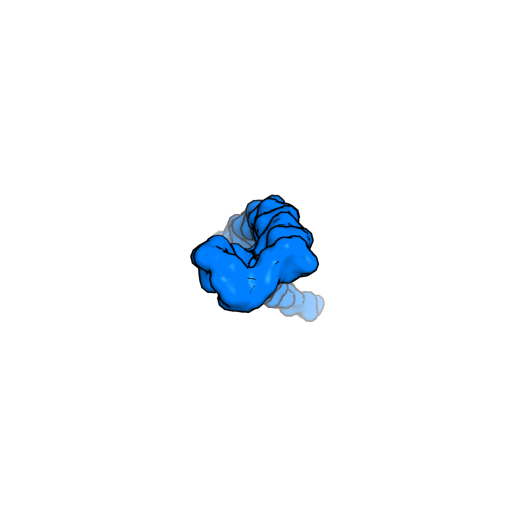 3.059 1.00 88.00 72 ARG A N 1
ATOM 534 C CA . ARG A 1 72 ? -7.126 -6.086 2.921 1.00 88.00 72 ARG A CA 1
ATOM 535 C C . ARG A 1 72 ? -7.549 -7.082 4.003 1.00 88.00 72 ARG A C 1
ATOM 537 O O . ARG A 1 72 ? -8.667 -6.982 4.505 1.00 88.00 72 ARG A O 1
ATOM 544 N N . GLN A 1 73 ? -6.679 -8.019 4.381 1.00 88.50 73 GLN A N 1
ATOM 545 C CA . GLN A 1 73 ? -6.958 -8.971 5.463 1.00 88.50 73 GLN A CA 1
ATOM 546 C C . GLN A 1 73 ? -7.073 -8.268 6.823 1.00 88.50 73 GLN A C 1
ATOM 548 O O . GLN A 1 73 ? -8.009 -8.549 7.573 1.00 88.50 73 GLN A O 1
ATOM 553 N N . LEU A 1 74 ? -6.190 -7.307 7.110 1.00 84.56 74 LEU A N 1
ATOM 554 C CA . LEU A 1 74 ? -6.245 -6.496 8.330 1.00 84.56 74 LEU A CA 1
ATOM 555 C C . LEU A 1 74 ? -7.545 -5.679 8.414 1.00 84.56 74 LEU A C 1
ATOM 557 O O . LEU A 1 74 ? -8.201 -5.659 9.454 1.00 84.56 74 LEU A O 1
ATOM 561 N N . LEU A 1 75 ? -7.963 -5.064 7.303 1.00 83.50 75 LEU A N 1
ATOM 562 C CA . LEU A 1 75 ? -9.247 -4.363 7.198 1.00 83.50 75 LEU A CA 1
ATOM 563 C C . LEU A 1 75 ? -10.442 -5.282 7.452 1.00 83.50 75 LEU A C 1
ATOM 565 O O . LEU A 1 75 ? -11.361 -4.920 8.187 1.00 83.50 75 LEU A O 1
ATOM 569 N N . ALA A 1 76 ? -10.441 -6.465 6.838 1.00 83.12 76 ALA A N 1
ATOM 570 C CA . ALA A 1 76 ? -11.507 -7.443 7.017 1.00 83.12 76 ALA A CA 1
ATOM 571 C C . ALA A 1 76 ? -11.602 -7.912 8.477 1.00 83.12 76 ALA A C 1
ATOM 573 O O . ALA A 1 76 ? -12.705 -8.082 8.994 1.00 83.12 76 ALA A O 1
ATOM 574 N N . PHE A 1 77 ? -10.462 -8.079 9.153 1.00 77.25 77 PHE A N 1
ATOM 575 C CA . PHE A 1 77 ? -10.411 -8.406 10.576 1.00 77.25 77 PHE A CA 1
ATOM 576 C C . PHE A 1 77 ? -10.962 -7.269 11.447 1.00 77.25 77 PHE A C 1
ATOM 578 O O . PHE A 1 77 ? -11.853 -7.497 12.265 1.00 77.25 77 PHE A O 1
ATOM 585 N N . SER A 1 78 ? -10.497 -6.041 11.208 1.00 74.50 78 SER A N 1
ATOM 586 C CA . SER A 1 78 ? -10.951 -4.829 11.898 1.00 74.50 78 SER A CA 1
ATOM 587 C C . SER A 1 78 ? -12.478 -4.661 11.827 1.00 74.50 78 SER A C 1
ATOM 589 O O . SER A 1 78 ? -13.139 -4.527 12.857 1.00 74.50 78 SER A O 1
ATOM 591 N N . ARG A 1 79 ? -13.070 -4.801 10.631 1.00 70.31 79 ARG A N 1
ATOM 592 C CA . ARG A 1 79 ? -14.528 -4.690 10.422 1.00 70.31 79 ARG A CA 1
ATOM 593 C C . ARG A 1 79 ? -15.331 -5.772 11.150 1.00 70.31 79 ARG A C 1
ATOM 595 O O . ARG A 1 79 ? -16.405 -5.485 11.670 1.00 70.31 79 ARG A O 1
ATOM 602 N N . LYS A 1 80 ? -14.825 -7.012 11.208 1.00 62.81 80 LYS A N 1
ATOM 603 C CA . LYS A 1 80 ? -15.483 -8.117 11.934 1.00 62.81 80 LYS A CA 1
ATOM 604 C C . LYS A 1 80 ? -15.499 -7.897 13.447 1.00 62.81 80 LYS A C 1
ATOM 606 O O . LYS A 1 80 ? -16.428 -8.347 14.104 1.00 62.81 80 LYS A O 1
ATOM 611 N N . GLN A 1 81 ? -14.500 -7.207 13.999 1.00 57.31 81 GLN A N 1
ATOM 612 C CA . GLN A 1 81 ? -14.467 -6.858 15.422 1.00 57.31 81 GLN A CA 1
ATOM 613 C C . GLN A 1 81 ? -15.441 -5.730 15.784 1.00 57.31 81 GLN A C 1
ATOM 615 O O . GLN A 1 81 ? -15.944 -5.708 16.904 1.00 57.31 81 GLN A O 1
ATOM 620 N N . THR A 1 82 ? -15.731 -4.822 14.847 1.00 55.97 82 THR A N 1
ATOM 621 C CA . THR A 1 82 ? -16.739 -3.766 15.037 1.00 55.97 82 THR A CA 1
ATOM 622 C C . THR A 1 82 ? -18.171 -4.304 14.943 1.00 55.97 82 THR A C 1
ATOM 624 O O . THR A 1 82 ? -19.063 -3.805 15.618 1.00 55.97 82 THR A O 1
ATOM 627 N N . LEU A 1 83 ? -18.393 -5.357 14.152 1.00 53.59 83 LEU A N 1
ATOM 628 C CA . LEU A 1 83 ? -19.671 -6.066 14.025 1.00 53.59 83 LEU A CA 1
ATOM 629 C C . LEU A 1 83 ? -19.835 -7.129 15.129 1.00 53.59 83 LEU A C 1
ATOM 631 O O . LEU A 1 83 ? -19.934 -8.322 14.849 1.00 53.59 83 LEU A O 1
ATOM 635 N N . ARG A 1 84 ? -19.879 -6.718 16.399 1.00 51.25 84 ARG A N 1
ATOM 636 C CA . ARG A 1 84 ? -20.600 -7.508 17.410 1.00 51.25 84 ARG A CA 1
ATOM 637 C C . ARG A 1 84 ? -22.050 -7.021 17.395 1.00 51.25 84 ARG A C 1
ATOM 639 O O . ARG A 1 84 ? -22.261 -5.872 17.770 1.00 51.25 84 ARG A O 1
ATOM 646 N N . PRO A 1 85 ? -23.026 -7.827 16.936 1.00 51.69 85 PRO A N 1
ATOM 647 C CA . PRO A 1 85 ? -24.422 -7.422 16.982 1.00 51.69 85 PRO A CA 1
ATOM 648 C C . PRO A 1 85 ? -24.799 -7.176 18.443 1.00 51.69 85 PRO A C 1
ATOM 650 O O . PRO A 1 85 ? -24.604 -8.062 19.279 1.00 51.69 85 PRO A O 1
ATOM 653 N N . GLU A 1 86 ? -25.320 -5.992 18.759 1.00 52.72 86 GLU A N 1
ATOM 654 C CA . GLU A 1 86 ? -26.167 -5.867 19.939 1.00 52.72 86 GLU A CA 1
ATOM 655 C C . GLU A 1 86 ? -27.385 -6.754 19.697 1.00 52.72 86 GLU A C 1
ATOM 657 O O . GLU A 1 86 ? -28.041 -6.664 18.655 1.00 52.72 86 GLU A O 1
ATOM 662 N N . VAL A 1 87 ? -27.645 -7.667 20.631 1.00 52.06 87 VAL A N 1
ATOM 663 C CA . VAL A 1 87 ? -28.904 -8.402 20.652 1.00 52.06 87 VAL A CA 1
ATOM 664 C C . VAL A 1 87 ? -29.975 -7.353 20.932 1.00 52.06 87 VAL A C 1
ATOM 666 O O . VAL A 1 87 ? -30.080 -6.857 22.051 1.00 52.06 87 VAL A O 1
ATOM 669 N N . LEU A 1 88 ? -30.699 -6.943 19.890 1.00 53.94 88 LEU A N 1
ATOM 670 C CA . LEU A 1 88 ? -31.927 -6.177 20.047 1.00 53.94 88 LEU A CA 1
ATOM 671 C C . LEU A 1 88 ? -32.930 -7.129 20.707 1.00 53.94 88 LEU A C 1
ATOM 673 O O . LEU A 1 88 ? -33.402 -8.063 20.059 1.00 53.94 88 LEU A O 1
ATOM 677 N N . ASN A 1 89 ? -33.141 -6.944 22.011 1.00 44.34 89 ASN A N 1
ATOM 678 C CA . ASN A 1 89 ? -34.177 -7.632 22.781 1.00 44.34 89 ASN A CA 1
ATOM 679 C C . ASN A 1 89 ? -35.569 -7.151 22.370 1.00 44.34 89 ASN A C 1
ATOM 681 O O . ASN A 1 89 ? -35.726 -5.924 22.174 1.00 44.34 89 ASN A O 1
#

pLDDT: mean 86.6, std 13.92, range [44.34, 98.56]

Radius of gyration: 20.62 Å; chains: 1; bounding box: 53×16×58 Å

Foldseek 3Di:
DVVVVVVVVVVLVVLVVVLVVLVVVLVVLLVVLVVQLVVLVVVCVVDDPPDPCNVVSVVSNVVSVVSNVVSVVSNVVSVVSNPPDDPPD

Sequence (89 aa):
EQKALEGQMAQSQKMQAVGQLAGGIAHDFNNVLTAIIMASDLLLTNHRPSDPSFPDIMNIKQNANRAASLVRQLLAFSRKQTLRPEVLN

Secondary structure (DSSP, 8-state):
-HHHHHHHHHHHHHHHHHHHHHHHHHHHHHHHHHHHHHHHHHHHHH--TTSTTHHHHHHHHHHHHHHHHHHHHHHHHHHHHH-------